Protein AF-A0A951E4I8-F1 (afdb_monomer)

Sequence (135 aa):
MKAILFRFFAILISLVIVALLGEAGLRLFAPRLGVKVNEKNLFCRFDHELGWAPKENVTKAETAYVVHQNQFGLRGPDDIQLQKTSERKRVLVLGDSYVWGVGATQEELFTAPEVHGKDAEIINCGVSGYGTDQE

Secondary structure (DSSP, 8-state):
-HHHHHHHHHHHHHHHHHHHHHHHHHHHH-TTTT----HHHHHEEEETTTEEEEPTTEEEEETTEEEEE-TTS-SS-TT--SS--SSSEEEEEEESHHHHTTT--TTTSTTSHHHH-SSEEEEEEE-TT--TTT-

Solvent-accessible surface area (backbone atoms only — not comparable to full-atom values): 7992 Å² total; per-residue (Å²): 108,70,70,57,53,50,52,53,52,52,52,52,52,50,51,49,52,51,51,52,52,49,51,50,47,41,56,72,77,39,71,62,69,87,63,74,90,43,67,43,72,77,46,34,43,85,39,96,86,73,41,74,39,61,36,54,66,40,73,48,76,56,97,89,43,67,46,57,20,21,83,80,25,27,58,54,71,76,82,70,64,93,62,88,83,62,95,50,53,73,44,80,43,71,35,23,34,74,57,50,28,73,97,48,50,72,65,63,24,74,57,20,55,82,59,63,39,81,74,46,48,55,44,38,57,18,38,56,80,47,51,92,90,67,99

Foldseek 3Di:
DVVVVVVVVVVVVVVVVVVVVVVVCCCPPPVCVVVPPDPQVQFWDQDPPQGIDGDEQGWDDDPHAIFGQHRRSFLADNPDDPDDPDPAAEAEDEEACVLSPPPDYSLRRCQYCNNVPDRHNYTRRYYHPDDPVND

Mean predicted aligned error: 7.08 Å

pLDDT: mean 90.87, std 7.31, range [61.66, 98.19]

Structure (mmCIF, N/CA/C/O backbone):
data_AF-A0A951E4I8-F1
#
_entry.id   AF-A0A951E4I8-F1
#
loop_
_atom_site.group_PDB
_atom_site.id
_atom_site.type_symbol
_atom_site.label_atom_id
_atom_site.label_alt_id
_atom_site.label_comp_id
_atom_site.label_asym_id
_atom_site.label_entity_id
_atom_site.label_seq_id
_atom_site.pdbx_PDB_ins_code
_atom_site.Cartn_x
_atom_site.Cartn_y
_atom_site.Cartn_z
_atom_site.occupancy
_atom_site.B_iso_or_equiv
_atom_site.auth_seq_id
_atom_site.auth_comp_id
_atom_site.auth_asym_id
_atom_site.auth_atom_id
_atom_site.pdbx_PDB_model_num
ATOM 1 N N . MET A 1 1 ? 14.220 0.403 -58.884 1.00 71.44 1 MET A N 1
ATOM 2 C CA . MET A 1 1 ? 13.586 -0.462 -57.857 1.00 71.44 1 MET A CA 1
ATOM 3 C C . MET A 1 1 ? 14.586 -1.012 -56.835 1.00 71.44 1 MET A C 1
ATOM 5 O O . MET A 1 1 ? 14.430 -0.688 -55.668 1.00 71.44 1 MET A O 1
ATOM 9 N N . LYS A 1 2 ? 15.648 -1.742 -57.226 1.00 82.31 2 LYS A N 1
ATOM 10 C CA . LYS A 1 2 ? 16.639 -2.319 -56.279 1.00 82.31 2 LYS A CA 1
ATOM 11 C C . LYS A 1 2 ? 17.291 -1.299 -55.323 1.00 82.31 2 LYS A C 1
ATOM 13 O O . LYS A 1 2 ? 17.347 -1.539 -54.125 1.00 82.31 2 LYS A O 1
ATOM 18 N N . ALA A 1 3 ? 17.709 -0.134 -55.828 1.00 85.69 3 ALA A N 1
ATOM 19 C CA . ALA A 1 3 ? 18.319 0.918 -55.002 1.00 85.69 3 ALA A CA 1
ATOM 20 C C . ALA A 1 3 ? 17.343 1.567 -54.001 1.00 85.69 3 ALA A C 1
ATOM 22 O O . ALA A 1 3 ? 17.749 1.968 -52.915 1.00 85.69 3 ALA A O 1
ATOM 23 N N . ILE A 1 4 ? 16.055 1.656 -54.353 1.00 91.94 4 ILE A N 1
ATOM 24 C CA . ILE A 1 4 ? 15.011 2.194 -53.467 1.00 91.94 4 ILE A CA 1
ATOM 25 C C . ILE A 1 4 ? 14.746 1.202 -52.333 1.00 91.94 4 ILE A C 1
ATOM 27 O O . ILE A 1 4 ? 14.733 1.595 -51.172 1.00 91.94 4 ILE A O 1
ATOM 31 N N . LEU A 1 5 ? 14.626 -0.087 -52.666 1.00 92.75 5 LEU A N 1
ATOM 32 C CA . LEU A 1 5 ? 14.442 -1.154 -51.685 1.00 92.75 5 LEU A CA 1
ATOM 33 C C . LEU A 1 5 ? 15.627 -1.223 -50.708 1.00 92.75 5 LEU A C 1
ATOM 35 O O . LEU A 1 5 ? 15.428 -1.285 -49.502 1.00 92.75 5 LEU A O 1
ATOM 39 N N . PHE A 1 6 ? 16.856 -1.119 -51.219 1.00 95.06 6 PHE A N 1
ATOM 40 C CA . PHE A 1 6 ? 18.061 -1.075 -50.391 1.00 95.06 6 PHE A CA 1
ATOM 41 C C . PHE A 1 6 ? 18.061 0.104 -49.406 1.00 95.06 6 PHE A C 1
ATOM 43 O O . PHE A 1 6 ? 18.285 -0.092 -48.215 1.00 95.06 6 PHE A O 1
ATOM 50 N N . ARG A 1 7 ? 17.764 1.324 -49.877 1.00 96.56 7 ARG A N 1
ATOM 51 C CA . ARG A 1 7 ? 17.692 2.518 -49.016 1.00 96.56 7 ARG A CA 1
ATOM 52 C C . ARG A 1 7 ? 16.609 2.384 -47.949 1.00 96.56 7 ARG A C 1
ATOM 54 O O . ARG A 1 7 ? 16.841 2.759 -46.806 1.00 96.56 7 ARG A O 1
ATOM 61 N N . PHE A 1 8 ? 15.458 1.823 -48.311 1.00 96.44 8 PHE A N 1
ATOM 62 C CA . PHE A 1 8 ? 14.370 1.567 -47.374 1.00 96.44 8 PHE A CA 1
ATOM 63 C C . PHE A 1 8 ? 14.799 0.612 -46.249 1.00 96.44 8 PHE A C 1
ATOM 65 O O . PHE A 1 8 ? 14.629 0.937 -45.076 1.00 96.44 8 PHE A O 1
ATOM 72 N N . PHE A 1 9 ? 15.434 -0.518 -46.583 1.00 97.06 9 PHE A N 1
ATOM 73 C CA . PHE A 1 9 ? 15.959 -1.446 -45.576 1.00 97.06 9 PHE A CA 1
ATOM 74 C C . PHE A 1 9 ? 17.071 -0.830 -44.723 1.00 97.06 9 PHE A C 1
ATOM 76 O O . PHE A 1 9 ? 17.089 -1.044 -43.514 1.00 97.06 9 PHE A O 1
ATOM 83 N N . ALA A 1 10 ? 17.965 -0.036 -45.315 1.00 96.81 10 ALA A N 1
ATOM 84 C CA . ALA A 1 10 ? 19.013 0.656 -44.569 1.00 96.81 10 ALA A CA 1
ATOM 85 C C . ALA A 1 10 ? 18.429 1.625 -43.527 1.00 96.81 10 ALA A C 1
ATOM 87 O O . ALA A 1 10 ? 18.887 1.645 -42.385 1.00 96.81 10 ALA A O 1
ATOM 88 N N . ILE A 1 11 ? 17.387 2.381 -43.890 1.00 97.75 11 ILE A N 1
ATOM 89 C CA . ILE A 1 11 ? 16.663 3.250 -42.952 1.00 97.75 11 ILE A CA 1
ATOM 90 C C . ILE A 1 11 ? 16.007 2.415 -41.848 1.00 97.75 11 ILE A C 1
ATOM 92 O O . ILE A 1 11 ? 16.173 2.740 -40.677 1.00 97.75 11 ILE A O 1
ATOM 96 N N . LEU A 1 12 ? 15.320 1.321 -42.193 1.00 97.94 12 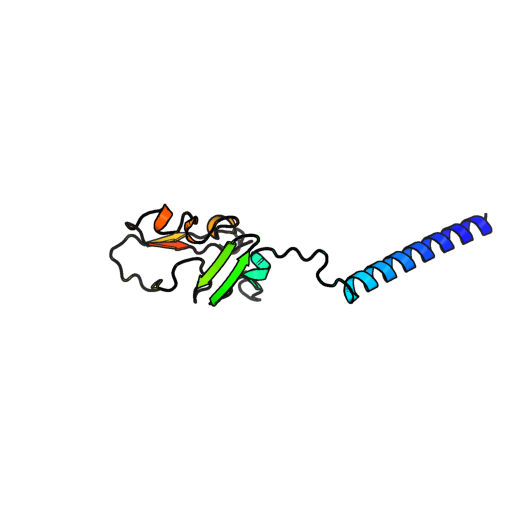LEU A N 1
ATOM 97 C CA . LEU A 1 12 ? 14.652 0.468 -41.206 1.00 97.94 12 LEU A CA 1
ATOM 98 C C . LEU A 1 12 ? 15.644 -0.120 -40.192 1.00 97.94 12 LEU A C 1
ATOM 100 O O . LEU A 1 12 ? 15.419 -0.031 -38.989 1.00 97.94 12 LEU A O 1
ATOM 104 N N . ILE A 1 13 ? 16.768 -0.662 -40.669 1.00 98.00 13 ILE A N 1
ATOM 105 C CA . ILE A 1 13 ? 17.835 -1.195 -39.812 1.00 98.00 13 ILE A CA 1
ATOM 106 C C . ILE A 1 13 ? 18.407 -0.089 -38.922 1.00 98.00 13 ILE A C 1
ATOM 108 O O . ILE A 1 13 ? 18.611 -0.305 -37.731 1.00 98.00 13 ILE A O 1
ATOM 112 N N . SER A 1 14 ? 18.619 1.108 -39.471 1.00 97.56 14 SER A N 1
ATOM 113 C CA . SER A 1 14 ? 19.148 2.238 -38.700 1.00 97.56 14 SER A CA 1
ATOM 114 C C . SER A 1 14 ? 18.187 2.658 -37.586 1.00 97.56 14 SER A C 1
ATOM 116 O O . SER A 1 14 ? 18.625 2.890 -36.463 1.00 97.56 14 SER A O 1
ATOM 118 N N . LEU A 1 15 ? 16.879 2.695 -37.860 1.00 98.19 15 LEU A N 1
ATOM 119 C CA . LEU A 1 15 ? 15.854 2.981 -36.852 1.00 98.19 15 LEU A CA 1
ATOM 120 C C . LEU A 1 15 ? 15.830 1.920 -35.746 1.00 98.19 15 LEU A C 1
ATOM 122 O O . LEU A 1 15 ? 15.756 2.275 -34.573 1.00 98.19 15 LEU A O 1
ATOM 126 N N . VAL A 1 16 ? 15.948 0.637 -36.103 1.00 98.19 16 VAL A N 1
ATOM 127 C CA . VAL A 1 16 ? 16.032 -0.458 -35.123 1.00 98.19 16 VAL A CA 1
ATOM 128 C C . VAL A 1 16 ? 17.280 -0.315 -34.253 1.00 98.19 16 VAL A C 1
ATOM 130 O O . VAL A 1 16 ? 17.178 -0.399 -33.033 1.00 98.19 16 VAL A O 1
ATOM 133 N N . ILE A 1 17 ? 18.445 -0.040 -34.846 1.00 98.12 17 ILE A N 1
ATOM 134 C CA . ILE A 1 17 ? 19.691 0.163 -34.094 1.00 98.12 17 ILE A CA 1
ATOM 135 C C . ILE A 1 17 ? 19.552 1.345 -33.130 1.00 98.12 17 ILE A C 1
ATOM 137 O O . ILE A 1 17 ? 19.901 1.218 -31.960 1.00 98.12 17 ILE A O 1
ATOM 141 N N . VAL A 1 18 ? 19.008 2.476 -33.587 1.00 98.12 18 VAL A N 1
ATOM 142 C CA . VAL A 1 18 ? 18.790 3.654 -32.733 1.00 98.12 18 VAL A CA 1
ATOM 143 C C . VAL A 1 18 ? 17.822 3.342 -31.591 1.00 98.12 18 VAL A C 1
ATOM 145 O O . VAL A 1 18 ? 18.094 3.730 -30.458 1.00 98.12 18 VAL A O 1
ATOM 148 N N . ALA A 1 19 ? 16.735 2.610 -31.849 1.00 97.69 19 ALA A N 1
ATOM 149 C CA . ALA A 1 19 ? 15.786 2.211 -30.811 1.00 97.69 19 ALA A CA 1
ATOM 150 C C . ALA A 1 19 ? 16.437 1.300 -29.757 1.00 97.69 19 ALA A C 1
ATOM 152 O O . ALA A 1 19 ? 16.288 1.549 -28.563 1.00 97.69 19 ALA A O 1
ATOM 153 N N . LEU A 1 20 ? 17.215 0.300 -30.189 1.00 97.94 20 LEU A N 1
ATOM 154 C CA . LEU A 1 20 ? 17.920 -0.622 -29.293 1.00 97.94 20 LEU A CA 1
ATOM 155 C C . LEU A 1 20 ? 18.987 0.090 -28.455 1.00 97.94 20 LEU A C 1
ATOM 157 O O . LEU A 1 20 ? 19.086 -0.141 -27.251 1.00 97.94 20 LEU A O 1
ATOM 161 N N . LEU A 1 21 ? 19.775 0.975 -29.072 1.00 97.56 21 LEU A N 1
ATOM 162 C CA . LEU A 1 21 ? 20.771 1.775 -28.357 1.00 97.56 21 LEU A CA 1
ATOM 163 C C . LEU A 1 21 ? 20.109 2.752 -27.382 1.00 97.56 21 LEU A C 1
ATOM 165 O O . LEU A 1 21 ? 20.600 2.921 -26.267 1.00 97.56 21 LEU A O 1
ATOM 169 N N . GLY A 1 22 ? 18.988 3.358 -27.776 1.00 96.12 22 GLY A N 1
ATOM 170 C CA . GLY A 1 22 ? 18.182 4.210 -26.908 1.00 96.12 22 GLY A CA 1
ATOM 171 C C . GLY A 1 22 ? 17.673 3.449 -25.687 1.00 96.12 22 GLY A C 1
ATOM 172 O O . GLY A 1 22 ? 17.883 3.888 -24.561 1.00 96.12 22 GLY A O 1
ATOM 173 N N . GLU A 1 23 ? 17.080 2.273 -25.885 1.00 95.38 23 GLU A N 1
ATOM 174 C CA . GLU A 1 23 ? 16.612 1.415 -24.796 1.00 95.38 23 GLU A CA 1
ATOM 175 C C . GLU A 1 23 ? 17.754 0.979 -23.867 1.00 95.38 23 GLU A C 1
ATOM 177 O O . GLU A 1 23 ? 17.635 1.093 -22.646 1.00 95.38 23 GLU A O 1
ATOM 182 N N . ALA A 1 24 ? 18.878 0.518 -24.423 1.00 95.75 24 ALA A N 1
ATOM 183 C CA . ALA A 1 24 ? 20.046 0.124 -23.640 1.00 95.75 24 ALA A CA 1
ATOM 184 C C . ALA A 1 24 ? 20.602 1.304 -22.830 1.00 95.75 24 ALA A C 1
ATOM 186 O O . ALA A 1 24 ? 20.887 1.158 -21.642 1.00 95.75 24 ALA A O 1
ATOM 187 N N . GLY A 1 25 ? 20.691 2.487 -23.444 1.00 95.56 25 GLY A N 1
ATOM 188 C CA . GLY A 1 25 ? 21.088 3.717 -22.767 1.00 95.56 25 GLY A CA 1
ATOM 189 C C . GLY A 1 25 ? 20.146 4.069 -21.616 1.00 95.56 25 GLY A C 1
ATOM 190 O O . GLY A 1 25 ? 20.607 4.331 -20.507 1.00 95.56 25 GLY A O 1
ATOM 191 N N . LEU A 1 26 ? 18.830 3.997 -21.834 1.00 93.31 26 LEU A N 1
ATOM 192 C CA . LEU A 1 26 ? 17.841 4.226 -20.779 1.00 93.31 26 LEU A CA 1
ATOM 193 C C . LEU A 1 26 ? 17.985 3.217 -19.633 1.00 93.31 26 LEU A C 1
ATOM 195 O O . LEU A 1 26 ? 17.999 3.619 -18.473 1.00 93.31 26 LEU A O 1
ATOM 199 N N . ARG A 1 27 ? 18.164 1.925 -19.930 1.00 89.44 27 ARG A N 1
ATOM 200 C CA . ARG A 1 27 ? 18.337 0.885 -18.901 1.00 89.44 27 ARG A CA 1
ATOM 201 C C . ARG A 1 27 ? 19.627 1.052 -18.093 1.00 89.44 27 ARG A C 1
ATOM 203 O O . ARG A 1 27 ? 19.615 0.789 -16.895 1.00 89.44 27 ARG A O 1
ATOM 210 N N . LEU A 1 28 ? 20.724 1.477 -18.723 1.00 93.38 28 LEU A N 1
ATOM 211 C CA . LEU A 1 28 ? 22.028 1.621 -18.063 1.00 93.38 28 LEU A CA 1
ATOM 212 C C . LEU A 1 28 ? 22.150 2.924 -17.267 1.00 93.38 28 LEU A C 1
ATOM 214 O O . LEU A 1 28 ? 22.659 2.913 -16.149 1.00 93.38 28 LEU A O 1
ATOM 218 N N . PHE A 1 29 ? 21.687 4.042 -17.829 1.00 94.12 29 PHE A N 1
ATOM 219 C CA . PHE A 1 29 ? 21.915 5.372 -17.256 1.00 94.12 29 PHE A CA 1
ATOM 220 C C . PHE A 1 29 ? 20.700 5.942 -16.524 1.00 94.12 29 PHE A C 1
ATOM 222 O O . PHE A 1 29 ? 20.851 6.825 -15.683 1.00 94.12 29 PHE A O 1
ATOM 229 N N . ALA A 1 30 ? 19.501 5.433 -16.801 1.00 87.81 30 AL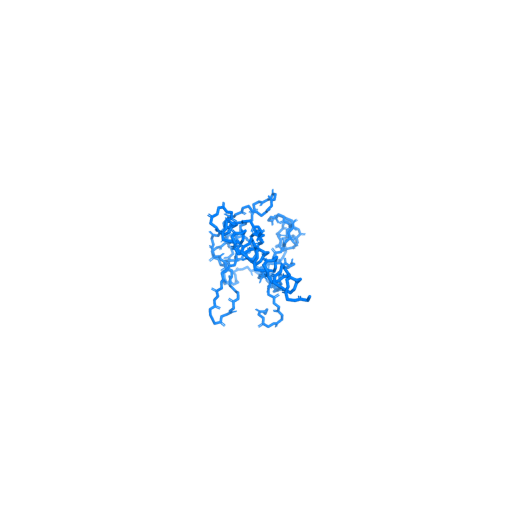A A N 1
ATOM 230 C CA . ALA A 1 30 ? 18.271 5.875 -16.159 1.00 87.81 30 ALA A CA 1
ATOM 231 C C . ALA A 1 30 ? 17.377 4.679 -15.758 1.00 87.81 30 ALA A C 1
ATOM 233 O O . ALA A 1 30 ? 16.193 4.660 -16.092 1.00 87.81 30 ALA A O 1
ATOM 234 N N . PRO A 1 31 ? 17.892 3.689 -14.994 1.00 79.69 31 PRO A N 1
ATOM 235 C CA . PRO A 1 31 ? 17.172 2.444 -14.681 1.00 79.69 31 PRO A CA 1
ATOM 236 C C . PRO A 1 31 ? 15.865 2.653 -13.902 1.00 79.69 31 PRO A C 1
ATOM 238 O O . PRO A 1 31 ? 15.034 1.753 -13.823 1.00 79.69 31 PRO A O 1
ATOM 241 N N . ARG A 1 32 ? 15.685 3.831 -13.293 1.00 72.88 32 ARG A N 1
ATOM 242 C CA . ARG A 1 32 ? 14.472 4.212 -12.556 1.00 72.88 32 ARG A CA 1
ATOM 243 C C . ARG A 1 32 ? 13.546 5.136 -13.351 1.00 72.88 32 ARG A C 1
ATOM 245 O O . ARG A 1 32 ? 12.506 5.536 -12.833 1.00 72.88 32 ARG A O 1
ATOM 252 N N . LEU A 1 33 ? 13.898 5.488 -14.589 1.00 75.25 33 LEU A N 1
ATOM 253 C CA . LEU A 1 33 ? 13.058 6.315 -15.447 1.00 75.25 33 LEU A CA 1
ATOM 254 C C . LEU A 1 33 ? 11.783 5.541 -15.793 1.00 75.25 33 LEU A C 1
ATOM 256 O O . LEU A 1 33 ? 11.839 4.460 -16.369 1.00 75.25 33 LEU A O 1
ATOM 260 N N . GLY A 1 34 ? 10.632 6.082 -15.397 1.00 65.25 34 GLY A N 1
ATOM 261 C CA . GLY A 1 34 ? 9.334 5.426 -15.579 1.00 65.25 34 GLY A CA 1
ATOM 262 C C . GLY A 1 34 ? 8.939 4.450 -14.465 1.00 65.25 34 GLY A C 1
ATOM 263 O O . GLY A 1 34 ? 7.800 3.986 -14.466 1.00 65.25 34 GLY A O 1
ATOM 264 N N . VAL A 1 35 ? 9.807 4.187 -13.476 1.00 64.31 35 VAL A N 1
ATOM 265 C CA . VAL A 1 35 ? 9.396 3.481 -12.254 1.00 64.31 35 VAL A CA 1
ATOM 266 C C . VAL A 1 35 ? 8.523 4.435 -11.451 1.00 64.31 35 VAL A C 1
ATOM 268 O O . VAL A 1 35 ? 9.015 5.280 -10.704 1.00 64.31 35 VAL A O 1
ATOM 271 N N . LYS A 1 36 ? 7.203 4.317 -11.618 1.00 61.66 36 LYS A N 1
ATOM 272 C CA . LYS A 1 36 ? 6.266 4.955 -10.700 1.00 61.66 36 LYS A CA 1
ATOM 273 C C . LYS A 1 36 ? 6.468 4.311 -9.336 1.00 61.66 36 LYS A C 1
ATOM 275 O O . LYS A 1 36 ? 6.203 3.123 -9.146 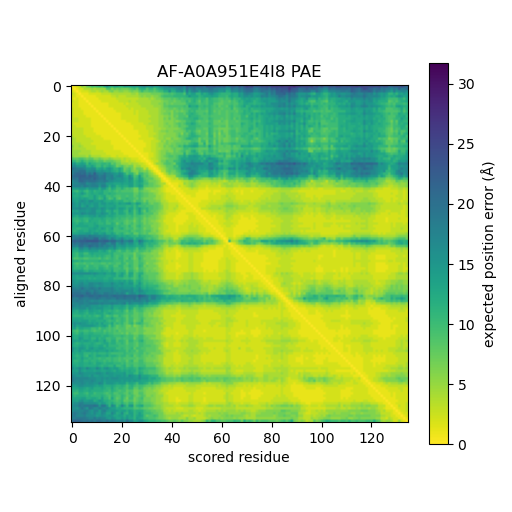1.00 61.66 36 LYS A O 1
ATOM 280 N N . VAL A 1 37 ? 6.971 5.102 -8.397 1.00 65.38 37 VAL A N 1
ATOM 281 C CA . VAL A 1 37 ? 6.861 4.775 -6.984 1.00 65.38 37 VAL A CA 1
ATOM 282 C C . VAL A 1 37 ? 5.370 4.820 -6.672 1.00 65.38 37 VAL A C 1
ATOM 284 O O . VAL A 1 37 ? 4.784 5.889 -6.574 1.00 65.38 37 VAL A O 1
ATOM 287 N N . ASN A 1 38 ? 4.757 3.646 -6.648 1.00 74.62 38 ASN A N 1
ATOM 288 C CA . ASN A 1 38 ? 3.382 3.446 -6.230 1.00 74.62 38 ASN A CA 1
ATOM 289 C C . ASN A 1 38 ? 3.427 2.735 -4.869 1.00 74.62 38 ASN A C 1
ATOM 291 O O . ASN A 1 38 ? 4.360 1.972 -4.577 1.00 74.62 38 ASN A O 1
ATOM 295 N N . GLU A 1 39 ? 2.440 3.029 -4.037 1.00 79.38 39 GLU A N 1
ATOM 296 C CA . GLU A 1 39 ? 2.239 2.497 -2.700 1.00 79.38 39 GLU A CA 1
ATOM 297 C C . GLU A 1 39 ? 2.424 0.972 -2.630 1.00 79.38 39 GLU A C 1
ATOM 299 O O . GLU A 1 39 ? 3.131 0.469 -1.757 1.00 79.38 39 GLU A O 1
ATOM 304 N N . LYS A 1 40 ? 1.946 0.225 -3.627 1.00 83.62 40 LYS A N 1
ATOM 305 C CA . LYS A 1 40 ? 2.100 -1.229 -3.721 1.00 83.62 40 LYS A CA 1
ATOM 306 C C . LYS A 1 40 ? 3.564 -1.675 -3.697 1.00 83.62 40 LYS A C 1
ATOM 308 O O . LYS A 1 40 ? 3.925 -2.593 -2.969 1.00 83.62 40 LYS A O 1
ATOM 313 N N . ASN A 1 41 ? 4.453 -0.997 -4.421 1.00 83.31 41 ASN A N 1
ATOM 314 C CA . ASN A 1 41 ? 5.881 -1.344 -4.428 1.00 83.31 41 ASN A CA 1
ATOM 315 C C . ASN A 1 41 ? 6.591 -0.916 -3.137 1.00 83.31 41 ASN A C 1
ATOM 317 O O . ASN A 1 41 ? 7.553 -1.555 -2.690 1.00 83.31 41 ASN A O 1
ATOM 321 N N . LEU A 1 42 ? 6.141 0.183 -2.533 1.00 89.62 42 LEU A N 1
ATOM 322 C CA . LEU A 1 42 ? 6.722 0.692 -1.296 1.00 89.62 42 LEU A CA 1
ATOM 323 C C . LEU A 1 42 ? 6.382 -0.204 -0.109 1.00 89.62 42 LEU A C 1
ATOM 325 O O . LEU A 1 42 ? 7.297 -0.536 0.658 1.00 89.62 42 LEU A O 1
ATOM 329 N N . PHE A 1 43 ? 5.121 -0.624 -0.040 1.00 93.81 43 PHE A N 1
ATOM 330 C CA . PHE A 1 43 ? 4.475 -1.162 1.148 1.00 93.81 43 PHE A CA 1
ATOM 331 C C . PHE A 1 43 ? 3.993 -2.609 1.021 1.00 93.81 43 PHE A C 1
ATOM 333 O O . PHE A 1 43 ? 3.651 -3.211 2.026 1.00 93.81 43 PHE A O 1
ATOM 340 N N . CYS A 1 44 ? 4.019 -3.203 -0.171 1.00 94.19 44 CYS A N 1
ATOM 341 C CA . CYS A 1 44 ? 3.755 -4.629 -0.356 1.00 94.19 44 CYS A CA 1
ATOM 342 C C . CYS A 1 44 ? 4.997 -5.347 -0.894 1.00 94.19 44 CYS A C 1
ATOM 344 O O . CYS A 1 44 ? 5.944 -4.743 -1.420 1.00 94.19 44 CYS A O 1
ATOM 346 N N . ARG A 1 45 ? 5.002 -6.664 -0.736 1.00 93.12 45 ARG A N 1
ATOM 347 C CA . ARG A 1 45 ? 5.929 -7.618 -1.342 1.00 93.12 45 ARG A CA 1
ATOM 348 C C . ARG A 1 45 ? 5.113 -8.689 -2.056 1.00 93.12 45 ARG A C 1
ATOM 350 O O . ARG A 1 45 ? 3.972 -8.948 -1.690 1.00 93.12 45 ARG A O 1
ATOM 357 N N . PHE A 1 46 ? 5.707 -9.297 -3.072 1.00 91.62 46 PHE A N 1
ATOM 358 C CA . PHE A 1 46 ? 5.130 -10.495 -3.660 1.00 91.62 46 PHE A CA 1
ATOM 359 C C . PHE A 1 46 ? 5.407 -11.702 -2.753 1.00 91.62 46 PHE A C 1
ATOM 361 O O . PHE A 1 46 ? 6.475 -11.800 -2.143 1.00 91.62 46 PHE A O 1
ATOM 368 N N . ASP A 1 47 ? 4.432 -12.591 -2.678 1.00 92.06 47 ASP A N 1
ATOM 369 C CA . ASP A 1 47 ? 4.379 -13.840 -1.944 1.00 92.06 47 ASP A CA 1
ATOM 370 C C . ASP A 1 47 ? 3.878 -14.924 -2.906 1.00 92.06 47 ASP A C 1
ATOM 372 O O . ASP A 1 47 ? 2.899 -14.731 -3.627 1.00 92.06 47 ASP A O 1
ATOM 376 N N . HIS A 1 48 ? 4.580 -16.052 -2.968 1.00 92.38 48 HIS A N 1
ATOM 377 C CA . HIS A 1 48 ? 4.284 -17.080 -3.964 1.00 92.38 48 HIS A CA 1
ATOM 378 C C . HIS A 1 48 ? 2.974 -17.828 -3.699 1.00 92.38 48 HIS A C 1
ATOM 380 O O . HIS A 1 48 ? 2.401 -18.360 -4.648 1.00 92.38 48 HIS A O 1
ATOM 386 N N . GLU A 1 49 ? 2.513 -17.876 -2.447 1.00 92.25 49 GLU A N 1
ATOM 387 C CA . GLU A 1 49 ? 1.279 -18.570 -2.067 1.00 92.25 49 GLU A CA 1
ATOM 388 C C . GLU A 1 49 ? 0.111 -17.593 -1.945 1.00 92.25 49 GLU A C 1
ATOM 390 O O . GLU A 1 49 ? -0.982 -17.872 -2.431 1.00 92.25 49 GLU A O 1
ATOM 395 N N . LEU A 1 50 ? 0.352 -16.435 -1.323 1.00 88.31 50 LEU A N 1
ATOM 396 C CA . LEU A 1 50 ? -0.701 -15.469 -1.002 1.00 88.31 50 LEU A CA 1
ATOM 397 C C . LEU A 1 50 ? -0.898 -14.393 -2.076 1.00 88.31 50 LEU A C 1
ATOM 399 O O . LEU A 1 50 ? -1.886 -13.664 -2.031 1.00 88.31 50 LEU A O 1
ATOM 403 N N . GLY A 1 51 ? 0.027 -14.269 -3.031 1.00 91.25 51 GLY A N 1
ATOM 404 C CA . GLY A 1 51 ? 0.039 -13.188 -4.012 1.00 91.25 51 GLY A CA 1
ATOM 405 C C . GLY A 1 51 ? 0.696 -11.930 -3.449 1.00 91.25 51 GLY A C 1
ATOM 406 O O . GLY A 1 51 ? 1.878 -11.917 -3.131 1.00 91.25 51 GLY A O 1
ATOM 407 N N . TRP A 1 52 ? -0.020 -10.818 -3.365 1.00 91.56 52 TRP A N 1
ATOM 408 C CA . TRP A 1 52 ? 0.501 -9.624 -2.693 1.00 91.56 52 TRP A CA 1
ATOM 409 C C . TRP A 1 52 ? 0.371 -9.766 -1.181 1.00 91.56 52 TRP A C 1
ATOM 411 O O . TRP A 1 52 ? -0.675 -10.174 -0.707 1.00 91.56 52 TRP A O 1
ATOM 421 N N . ALA A 1 53 ? 1.413 -9.412 -0.434 1.00 93.75 53 ALA A N 1
ATOM 422 C CA . ALA A 1 53 ? 1.392 -9.383 1.024 1.00 93.75 53 ALA A CA 1
ATOM 423 C C . ALA A 1 53 ? 1.988 -8.061 1.534 1.00 93.75 53 ALA A C 1
ATOM 425 O O . ALA A 1 53 ? 2.948 -7.553 0.935 1.00 93.75 53 ALA A O 1
ATOM 426 N N . PRO A 1 54 ? 1.459 -7.484 2.624 1.00 95.50 54 PRO A N 1
ATOM 427 C CA . PRO A 1 54 ? 1.981 -6.240 3.171 1.00 95.50 54 PRO A CA 1
ATOM 428 C C . PRO A 1 54 ? 3.389 -6.429 3.754 1.00 95.50 54 PRO A C 1
ATOM 430 O O . PRO A 1 54 ? 3.810 -7.531 4.117 1.00 95.50 54 PRO A O 1
ATOM 433 N N . LYS A 1 55 ? 4.155 -5.340 3.808 1.00 96.00 55 LYS A N 1
ATOM 434 C CA . LYS A 1 55 ? 5.465 -5.305 4.461 1.00 96.00 55 LYS A CA 1
ATOM 435 C C . LYS A 1 55 ? 5.285 -4.894 5.913 1.00 96.00 55 LYS A C 1
ATOM 437 O O . LYS A 1 55 ? 4.656 -3.895 6.214 1.00 96.00 55 LYS A O 1
ATOM 442 N N . GLU A 1 56 ? 5.910 -5.624 6.814 1.00 96.19 56 GLU A N 1
ATOM 443 C CA . GLU A 1 56 ? 5.878 -5.302 8.238 1.00 96.19 56 GLU A CA 1
ATOM 444 C C . GLU A 1 56 ? 6.884 -4.192 8.565 1.00 96.19 56 GLU A C 1
ATOM 446 O O . GLU A 1 56 ? 7.939 -4.093 7.927 1.00 96.19 56 GLU A O 1
ATOM 451 N N . ASN A 1 57 ? 6.583 -3.390 9.590 1.00 96.56 57 ASN A N 1
ATOM 452 C CA . ASN A 1 57 ? 7.491 -2.393 10.170 1.00 96.56 57 ASN A CA 1
ATOM 453 C C . ASN A 1 57 ? 8.112 -1.444 9.129 1.00 96.56 57 ASN A C 1
ATOM 455 O O . ASN A 1 57 ? 9.314 -1.157 9.158 1.00 96.56 57 ASN A O 1
ATOM 459 N N . VAL A 1 58 ? 7.309 -0.975 8.172 1.00 95.94 58 VAL A N 1
ATOM 460 C CA . VAL A 1 58 ? 7.782 -0.096 7.100 1.00 95.94 58 VAL A CA 1
ATOM 461 C C . VAL A 1 58 ? 7.238 1.315 7.278 1.00 95.94 58 VAL A C 1
ATOM 463 O O . VAL A 1 58 ? 6.033 1.545 7.332 1.00 95.94 58 VAL A O 1
ATOM 466 N N . THR A 1 59 ? 8.153 2.279 7.300 1.00 95.44 59 THR A N 1
ATOM 467 C CA . THR A 1 59 ? 7.833 3.707 7.275 1.00 95.44 59 THR A CA 1
ATOM 468 C C . THR A 1 59 ? 8.481 4.326 6.053 1.00 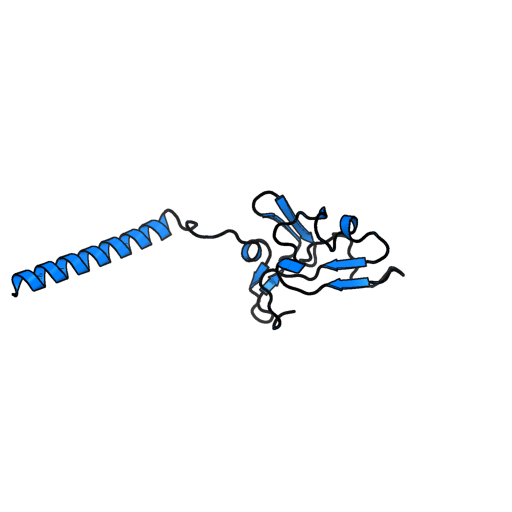95.44 59 THR A C 1
ATOM 470 O O . THR A 1 59 ? 9.708 4.302 5.919 1.00 95.44 59 THR A O 1
ATOM 473 N N . LYS A 1 60 ? 7.676 4.859 5.132 1.00 93.06 60 LYS A N 1
ATOM 474 C CA . LYS A 1 60 ? 8.173 5.506 3.911 1.00 93.06 60 LYS A CA 1
ATOM 475 C C . LYS A 1 60 ? 7.318 6.705 3.544 1.00 93.06 60 LYS A C 1
ATOM 477 O O . LYS A 1 60 ? 6.138 6.759 3.865 1.00 93.06 60 LYS A O 1
ATOM 482 N N . ALA A 1 61 ? 7.926 7.651 2.839 1.00 88.19 61 ALA A N 1
ATOM 483 C CA . ALA A 1 61 ? 7.189 8.741 2.223 1.00 88.19 61 ALA A CA 1
ATOM 484 C C . ALA A 1 61 ? 6.446 8.233 0.979 1.00 88.19 61 ALA A C 1
ATOM 486 O O . ALA A 1 61 ? 7.055 7.632 0.089 1.00 88.19 61 ALA A O 1
ATOM 487 N N . GLU A 1 62 ? 5.148 8.503 0.919 1.00 82.31 62 GLU A N 1
ATOM 488 C CA . GLU A 1 62 ? 4.313 8.356 -0.265 1.00 82.31 62 GLU A CA 1
ATOM 489 C C . GLU A 1 62 ? 3.942 9.754 -0.756 1.00 82.31 62 GLU A C 1
ATOM 491 O O . GLU A 1 62 ? 3.173 10.473 -0.122 1.00 82.31 62 GLU A O 1
ATOM 496 N N . THR A 1 63 ? 4.515 10.159 -1.889 1.00 75.62 63 THR A N 1
ATOM 497 C CA . THR A 1 63 ? 4.369 11.509 -2.452 1.00 75.62 63 THR A CA 1
ATOM 498 C C . THR A 1 63 ? 4.707 12.623 -1.446 1.00 75.62 63 THR A C 1
ATOM 500 O O . THR A 1 63 ? 5.854 13.060 -1.403 1.00 75.62 63 THR A O 1
ATOM 503 N N . ALA A 1 64 ? 3.734 13.081 -0.653 1.00 81.12 64 ALA A N 1
ATOM 504 C CA . ALA A 1 64 ? 3.816 14.255 0.215 1.00 81.12 64 ALA A CA 1
ATOM 505 C C . ALA A 1 64 ? 3.709 13.948 1.721 1.00 81.12 64 ALA A C 1
ATOM 507 O O . ALA A 1 64 ? 3.941 14.845 2.528 1.00 81.12 64 ALA A O 1
ATOM 508 N N . TYR A 1 65 ? 3.373 12.718 2.114 1.00 85.81 65 TYR A N 1
ATOM 509 C CA . TYR A 1 65 ? 3.191 12.346 3.519 1.00 85.81 65 TYR A CA 1
ATOM 510 C C . TYR A 1 65 ? 3.908 11.038 3.849 1.00 85.81 65 TYR A C 1
ATOM 512 O O . TYR A 1 65 ? 4.280 10.255 2.974 1.00 85.81 65 TYR A O 1
ATOM 520 N N . VAL A 1 66 ? 4.156 10.828 5.139 1.00 91.81 66 VAL A N 1
ATOM 521 C CA . VAL A 1 66 ? 4.769 9.604 5.650 1.00 91.81 66 VAL A CA 1
ATOM 522 C C . VAL A 1 66 ? 3.665 8.605 5.952 1.00 91.81 66 VAL A C 1
ATOM 524 O O . VAL A 1 66 ? 2.695 8.931 6.631 1.00 91.81 66 VAL A O 1
ATOM 527 N N . VAL A 1 67 ? 3.830 7.387 5.453 1.00 93.94 67 VAL A N 1
ATOM 528 C CA . VAL A 1 67 ? 2.957 6.257 5.753 1.00 93.94 67 VAL A CA 1
ATOM 529 C C . VAL A 1 67 ? 3.726 5.252 6.589 1.00 93.94 67 VAL A C 1
ATOM 531 O O . VAL A 1 67 ? 4.892 4.955 6.299 1.00 93.94 67 VAL A O 1
ATOM 534 N N . HIS A 1 68 ? 3.049 4.718 7.602 1.00 95.56 68 HIS A N 1
ATOM 535 C CA . HIS A 1 68 ? 3.568 3.688 8.482 1.00 95.56 68 HIS A CA 1
ATOM 536 C C . HIS A 1 68 ? 2.676 2.439 8.472 1.00 95.56 68 HIS A C 1
ATOM 538 O O . HIS A 1 68 ? 1.456 2.533 8.639 1.00 95.56 68 HIS A O 1
ATOM 544 N N . GLN A 1 69 ? 3.303 1.274 8.290 1.00 96.81 69 GLN A N 1
ATOM 545 C CA . GLN A 1 69 ? 2.707 -0.032 8.562 1.00 96.81 69 GLN A CA 1
ATOM 546 C C . GLN A 1 69 ? 3.386 -0.665 9.770 1.00 96.81 69 GLN A C 1
ATOM 548 O O . GLN A 1 69 ? 4.618 -0.757 9.812 1.00 96.81 69 GLN A O 1
ATOM 553 N N . ASN A 1 70 ? 2.565 -1.128 10.704 1.00 96.56 70 ASN A N 1
ATOM 554 C CA . ASN A 1 70 ? 3.010 -1.699 11.967 1.00 96.56 70 ASN A CA 1
ATOM 555 C C . ASN A 1 70 ? 3.642 -3.093 11.788 1.00 96.56 70 ASN A C 1
ATOM 557 O O . ASN A 1 70 ? 3.846 -3.588 10.671 1.00 96.56 70 ASN A O 1
ATOM 561 N N . GLN A 1 71 ? 3.923 -3.774 12.900 1.00 96.31 71 GLN A N 1
ATOM 562 C CA . GLN A 1 71 ? 4.501 -5.123 12.908 1.00 96.31 71 GLN A CA 1
ATOM 563 C C . GLN A 1 71 ? 3.660 -6.203 12.212 1.00 96.31 71 GLN A C 1
ATOM 565 O O . GLN A 1 71 ? 4.169 -7.292 11.977 1.00 96.31 71 GLN A O 1
ATOM 570 N N . PHE A 1 72 ? 2.395 -5.929 11.893 1.00 95.94 72 PHE A N 1
ATOM 571 C CA . PHE A 1 72 ? 1.509 -6.843 11.169 1.00 95.94 72 PHE A CA 1
ATOM 572 C C . PHE A 1 72 ? 1.349 -6.459 9.691 1.00 95.94 72 PHE A C 1
ATOM 574 O O . PHE A 1 72 ? 0.549 -7.064 8.981 1.00 95.94 72 PHE A O 1
ATOM 581 N N . GLY A 1 73 ? 2.062 -5.428 9.226 1.00 95.69 73 GLY A N 1
ATOM 582 C CA . GLY A 1 73 ? 1.880 -4.864 7.889 1.00 95.69 73 GLY A CA 1
ATOM 583 C C . GLY A 1 73 ? 0.579 -4.070 7.733 1.00 95.69 73 GLY A C 1
ATOM 584 O O . GLY A 1 73 ? 0.188 -3.725 6.620 1.00 95.69 73 GLY A O 1
ATOM 585 N N . LEU A 1 74 ? -0.105 -3.767 8.838 1.00 96.12 74 LEU A N 1
ATOM 586 C CA . LEU A 1 74 ? -1.360 -3.027 8.827 1.00 96.12 74 LEU A CA 1
ATOM 587 C C . LEU A 1 74 ? -1.090 -1.537 8.959 1.00 96.12 74 LEU A C 1
ATOM 589 O O . LEU A 1 74 ? -0.225 -1.104 9.725 1.00 96.12 74 LEU A O 1
ATOM 593 N N . ARG A 1 75 ? -1.882 -0.736 8.252 1.00 94.69 75 ARG A N 1
ATOM 594 C CA . ARG A 1 75 ? -1.849 0.714 8.402 1.00 94.69 75 ARG A CA 1
ATOM 595 C C . ARG A 1 75 ? -2.742 1.133 9.571 1.00 94.69 75 ARG A C 1
ATOM 597 O O . ARG A 1 75 ? -3.913 1.458 9.403 1.00 94.69 75 ARG A O 1
ATOM 604 N N . GLY A 1 76 ? -2.180 1.080 10.772 1.00 92.12 76 GLY A N 1
ATOM 605 C CA . GLY A 1 76 ? -2.872 1.382 12.022 1.00 92.12 76 GLY A CA 1
ATOM 606 C C . GLY A 1 76 ? -1.895 1.509 13.193 1.00 92.12 76 GLY A C 1
ATOM 607 O O . GLY A 1 76 ? -0.686 1.510 12.963 1.00 92.12 76 GLY A O 1
ATOM 608 N N . PRO A 1 77 ? -2.400 1.634 14.431 1.00 90.12 77 PRO A N 1
ATOM 609 C CA . PRO A 1 77 ? -1.559 1.736 15.620 1.00 90.12 77 PRO A CA 1
ATOM 610 C C . PRO A 1 77 ? -0.631 0.525 15.822 1.00 90.12 77 PRO A C 1
ATOM 612 O O . PRO A 1 77 ? -0.985 -0.611 15.491 1.00 90.12 77 PRO A O 1
ATOM 615 N N . ASP A 1 78 ? 0.539 0.760 16.416 1.00 93.06 78 ASP A N 1
ATOM 616 C CA . ASP A 1 78 ? 1.504 -0.297 16.764 1.00 93.06 78 ASP A CA 1
ATOM 617 C C . ASP A 1 78 ? 1.037 -1.163 17.938 1.00 93.06 78 ASP A C 1
ATOM 619 O O . ASP A 1 78 ? 1.423 -2.323 18.069 1.00 93.06 78 ASP A O 1
ATOM 623 N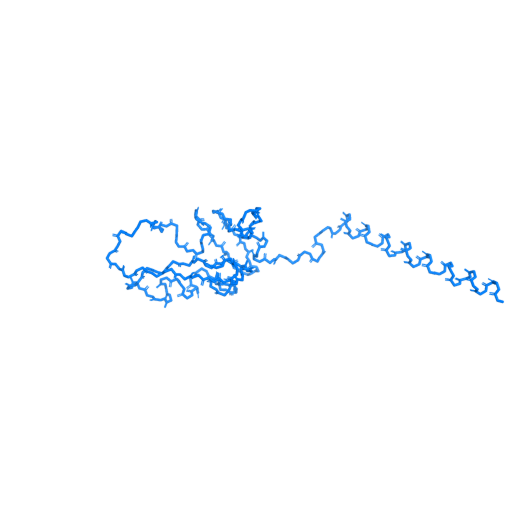 N . ASP A 1 79 ? 0.166 -0.633 18.793 1.00 90.81 79 ASP A N 1
ATOM 624 C CA . ASP A 1 79 ? -0.325 -1.304 19.996 1.00 90.81 79 ASP A CA 1
ATOM 625 C C . ASP A 1 79 ? -1.558 -2.196 19.755 1.00 90.81 79 ASP A C 1
ATOM 627 O O . ASP A 1 79 ? -2.153 -2.698 20.718 1.00 90.81 79 ASP A O 1
ATOM 631 N N . ILE A 1 80 ? -1.919 -2.454 18.488 1.00 88.75 80 ILE A N 1
ATOM 632 C CA . ILE A 1 80 ? -3.009 -3.369 18.121 1.00 88.75 80 ILE A CA 1
ATOM 633 C C . ILE A 1 80 ? -2.793 -4.743 18.764 1.00 88.75 80 ILE A C 1
ATOM 635 O O . ILE A 1 80 ? -1.758 -5.393 18.609 1.00 88.75 80 ILE A O 1
ATOM 639 N N . GLN A 1 81 ? -3.832 -5.222 19.448 1.00 88.19 81 GLN A N 1
ATOM 640 C CA . GLN A 1 81 ? -3.847 -6.535 20.083 1.00 88.19 81 GLN A CA 1
ATOM 641 C C . GLN A 1 81 ? -4.542 -7.548 19.170 1.00 88.19 81 GLN A C 1
ATOM 643 O O . GLN A 1 81 ? -5.733 -7.409 18.886 1.00 88.19 81 GLN A O 1
ATOM 648 N N . LEU A 1 82 ? -3.838 -8.610 18.758 1.00 84.19 82 LEU A N 1
ATOM 649 C CA . LEU A 1 82 ? -4.437 -9.691 17.954 1.00 84.19 82 LEU A CA 1
ATOM 650 C C . LEU A 1 82 ? -5.616 -10.345 18.680 1.00 84.19 82 LEU A C 1
ATOM 652 O O . LEU A 1 82 ? -6.669 -10.583 18.092 1.00 84.19 82 LEU A O 1
ATOM 656 N N . GLN A 1 83 ? -5.462 -10.575 19.983 1.00 86.69 83 GLN A N 1
ATOM 657 C CA . GLN A 1 83 ? -6.558 -11.022 20.828 1.00 86.69 83 GLN A CA 1
ATOM 658 C C . GLN A 1 83 ? -7.489 -9.855 21.136 1.00 86.69 83 GLN A C 1
ATOM 660 O O . GLN A 1 83 ? -7.046 -8.733 21.393 1.00 86.69 83 GLN A O 1
ATOM 665 N N . LYS A 1 84 ? -8.796 -10.120 21.124 1.00 86.31 84 LYS A N 1
ATOM 666 C CA . LY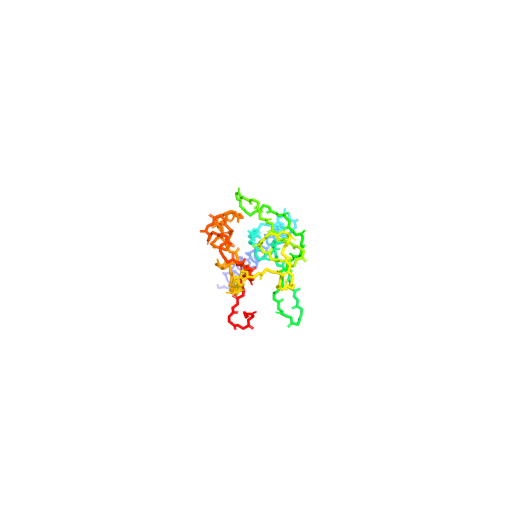S A 1 84 ? -9.781 -9.130 21.547 1.00 86.31 84 LYS A CA 1
ATOM 667 C C . LYS A 1 84 ? -9.726 -9.008 23.068 1.00 86.31 84 LYS A C 1
ATOM 669 O O . LYS A 1 84 ? -10.273 -9.842 23.777 1.00 86.31 84 LYS A O 1
ATOM 674 N N . THR A 1 85 ? -9.048 -7.972 23.548 1.00 82.31 85 THR A N 1
ATOM 675 C CA . THR A 1 85 ? -8.869 -7.690 24.983 1.00 82.31 85 THR A CA 1
ATOM 676 C C . THR A 1 85 ? -9.810 -6.606 25.504 1.00 82.31 85 THR A C 1
ATOM 678 O O . THR A 1 85 ? -9.920 -6.411 26.710 1.00 82.31 85 THR A O 1
ATOM 681 N N . SER A 1 86 ? -10.484 -5.885 24.606 1.00 81.56 86 SER A N 1
ATOM 682 C CA . SER A 1 86 ? -11.413 -4.807 24.936 1.00 81.56 86 SER A CA 1
ATOM 683 C C . SER A 1 86 ? -12.863 -5.269 24.795 1.00 81.56 86 SER A C 1
ATOM 685 O O . SER A 1 86 ? -13.202 -5.966 23.840 1.00 81.56 86 SER A O 1
ATOM 687 N N . GLU A 1 87 ? -13.742 -4.786 25.676 1.00 87.06 87 GLU A N 1
ATOM 688 C CA . GLU A 1 87 ? -15.202 -4.952 25.549 1.00 87.06 87 GLU A CA 1
ATOM 689 C C . GLU A 1 87 ? -15.789 -4.190 24.347 1.00 87.06 87 GLU A C 1
ATOM 691 O O . GLU A 1 87 ? -16.931 -4.418 23.945 1.00 87.06 87 GLU A O 1
ATOM 696 N N . ARG A 1 88 ? -15.003 -3.297 23.730 1.00 88.25 88 ARG A N 1
ATOM 697 C CA . ARG A 1 88 ? -15.418 -2.541 22.547 1.00 88.25 88 ARG A CA 1
ATOM 698 C C . ARG A 1 88 ? -15.780 -3.464 21.385 1.00 88.25 88 ARG A C 1
ATOM 700 O O . ARG A 1 88 ? -15.260 -4.575 21.223 1.00 88.25 88 ARG A O 1
ATOM 707 N N . LYS A 1 89 ? -16.677 -2.985 20.522 1.00 91.69 89 LYS A N 1
ATOM 708 C CA . LYS A 1 89 ? -16.949 -3.650 19.246 1.00 91.69 89 LYS A CA 1
ATOM 709 C C . LYS A 1 89 ? -15.671 -3.608 18.406 1.00 91.69 89 LYS A C 1
ATOM 711 O O . LYS A 1 89 ? -15.142 -2.529 18.173 1.00 91.69 89 LYS A O 1
ATOM 716 N N . ARG A 1 90 ? -15.196 -4.769 17.952 1.00 93.94 90 ARG A N 1
ATOM 717 C CA . ARG A 1 90 ? -14.055 -4.874 17.037 1.00 93.94 90 ARG A CA 1
ATOM 718 C C . ARG A 1 90 ? -14.569 -5.094 15.621 1.00 93.94 90 ARG A C 1
ATOM 720 O O . ARG A 1 90 ? -15.408 -5.969 15.412 1.00 93.94 90 ARG A O 1
ATOM 727 N N . VAL A 1 91 ? -14.093 -4.289 14.680 1.00 94.44 91 VAL A N 1
ATOM 728 C CA . VAL A 1 91 ? -14.473 -4.339 13.267 1.00 94.44 91 VAL A CA 1
ATOM 729 C C . VAL A 1 91 ? -13.202 -4.487 12.444 1.00 94.44 91 VAL A C 1
ATOM 731 O O . VAL A 1 91 ? -12.320 -3.638 12.523 1.00 94.44 91 VAL A O 1
ATOM 734 N N . LEU A 1 92 ? -13.107 -5.568 11.671 1.00 95.12 92 LEU A N 1
ATOM 735 C CA . LEU A 1 92 ? -12.074 -5.715 10.648 1.00 95.12 92 LEU A CA 1
ATOM 736 C C . LEU A 1 92 ? -12.611 -5.122 9.350 1.00 95.12 92 LEU A C 1
ATOM 738 O O . LEU A 1 92 ? -13.738 -5.434 8.960 1.00 95.12 92 LEU A O 1
ATOM 742 N N . VAL A 1 93 ? -11.821 -4.275 8.702 1.00 96.81 93 VAL A N 1
ATOM 743 C CA . VAL A 1 93 ? -12.167 -3.707 7.399 1.00 96.81 93 VAL A CA 1
ATOM 744 C C . VAL A 1 93 ? -11.186 -4.258 6.381 1.00 96.81 93 VAL A C 1
ATOM 746 O O . VAL A 1 93 ? -10.005 -3.923 6.419 1.00 96.81 93 VAL A O 1
ATOM 749 N N . LEU A 1 94 ? -11.683 -5.138 5.518 1.00 95.81 94 LEU A N 1
ATOM 750 C CA . LEU A 1 94 ? -10.936 -5.729 4.411 1.00 95.81 94 LEU A CA 1
ATOM 751 C C . LEU A 1 94 ? -11.139 -4.868 3.167 1.00 95.81 94 LEU A C 1
ATOM 753 O O . LEU A 1 94 ? -12.203 -4.264 3.007 1.00 95.81 94 LEU A O 1
ATOM 757 N N . GLY A 1 95 ? -10.129 -4.807 2.309 1.00 94.94 95 GLY A N 1
ATOM 758 C CA . GLY A 1 95 ? -10.254 -4.123 1.035 1.00 94.94 95 GLY A CA 1
ATOM 759 C C . GLY A 1 95 ? -8.926 -3.905 0.332 1.00 94.94 95 GLY A C 1
ATOM 760 O O . GLY A 1 95 ? -7.872 -4.400 0.735 1.00 94.94 95 GLY A O 1
ATOM 761 N N . ASP A 1 96 ? -8.988 -3.076 -0.695 1.00 94.06 96 ASP A N 1
ATOM 762 C CA . ASP A 1 96 ? -7.862 -2.723 -1.542 1.00 94.06 96 ASP A CA 1
ATOM 763 C C . ASP A 1 96 ? -7.155 -1.424 -1.085 1.00 94.06 96 ASP A C 1
ATOM 765 O O . ASP A 1 96 ? -7.126 -1.057 0.097 1.00 94.06 96 ASP A O 1
ATOM 769 N N . SER A 1 97 ? -6.592 -0.689 -2.050 1.00 93.38 97 SER A N 1
ATOM 770 C CA . SER A 1 97 ? -5.990 0.634 -1.867 1.00 93.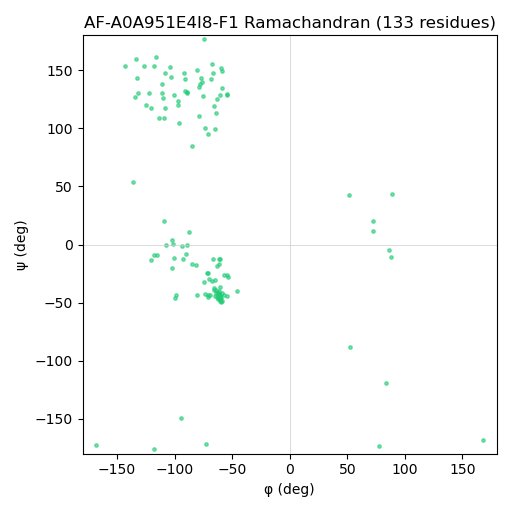38 97 SER A CA 1
ATOM 771 C C . SER A 1 97 ? -6.902 1.671 -1.199 1.00 93.38 97 SER A C 1
ATOM 773 O O . SER A 1 97 ? -6.389 2.579 -0.546 1.00 93.38 97 SER A O 1
ATOM 775 N N . TYR A 1 98 ? -8.226 1.570 -1.342 1.00 94.31 98 TYR A N 1
ATOM 776 C CA . TYR A 1 98 ? -9.173 2.496 -0.718 1.00 94.31 98 TYR A CA 1
ATOM 777 C C . TYR A 1 98 ? -9.284 2.261 0.781 1.00 94.31 98 TYR A C 1
ATOM 779 O O . TYR A 1 98 ? -9.258 3.219 1.552 1.00 94.31 98 TYR A O 1
ATOM 787 N N . VAL A 1 99 ? -9.349 0.996 1.203 1.00 96.75 99 VAL A N 1
ATOM 788 C CA . VAL A 1 99 ? -9.314 0.663 2.630 1.00 96.75 99 VAL A CA 1
ATOM 789 C C . VAL A 1 99 ? -7.932 0.956 3.193 1.00 96.75 99 VAL A C 1
ATOM 791 O O . VAL A 1 99 ? -7.833 1.614 4.221 1.00 96.75 99 VAL A O 1
ATOM 794 N N . TRP A 1 100 ? -6.869 0.597 2.470 1.00 95.69 100 TRP A N 1
ATOM 795 C CA . TRP A 1 100 ? -5.492 0.942 2.830 1.00 95.69 100 TRP A CA 1
ATOM 796 C C . TRP A 1 100 ? -5.257 2.462 2.981 1.00 95.69 100 TRP A C 1
ATOM 798 O O . TRP A 1 100 ? -4.371 2.894 3.723 1.00 95.69 100 TRP A O 1
ATOM 808 N N . GLY A 1 101 ? -6.061 3.283 2.298 1.00 94.69 101 GLY A N 1
ATOM 809 C CA . GLY A 1 101 ? -6.080 4.738 2.437 1.00 94.69 101 GLY A CA 1
ATOM 810 C C . GLY A 1 101 ? -5.113 5.474 1.515 1.00 94.69 101 GLY A C 1
ATOM 811 O O . GLY A 1 101 ? -4.426 6.400 1.954 1.00 94.69 101 GLY A O 1
ATOM 812 N N . VAL A 1 102 ? -5.033 5.068 0.245 1.00 92.06 102 VAL A N 1
ATOM 813 C CA . VAL A 1 102 ? -4.245 5.789 -0.764 1.00 92.06 102 VAL A CA 1
ATOM 814 C C . VAL A 1 102 ? -4.666 7.262 -0.810 1.00 92.06 102 VAL A C 1
ATOM 816 O O . VAL A 1 102 ? -5.850 7.585 -0.883 1.00 92.06 102 VAL A O 1
ATOM 819 N N . GLY A 1 103 ? -3.698 8.172 -0.747 1.00 90.38 103 GLY A N 1
ATOM 820 C CA . GLY A 1 103 ? -3.968 9.614 -0.753 1.00 90.38 103 GLY A CA 1
ATOM 821 C C . GLY A 1 103 ? -4.212 10.256 0.619 1.00 90.38 103 GLY A C 1
ATOM 822 O O . GLY A 1 103 ? -4.211 11.481 0.671 1.00 90.38 103 GLY A O 1
ATOM 823 N N . ALA A 1 104 ? -4.391 9.483 1.694 1.00 92.69 104 ALA A N 1
ATOM 824 C CA . ALA A 1 104 ? -4.663 9.991 3.045 1.00 92.69 104 ALA A CA 1
ATOM 825 C C . ALA A 1 104 ? -3.420 9.908 3.943 1.00 92.69 104 ALA A C 1
ATOM 827 O O . ALA A 1 104 ? -2.602 9.008 3.750 1.00 92.69 104 ALA A O 1
ATOM 828 N N . THR A 1 105 ? -3.278 10.775 4.952 1.00 93.69 105 THR A N 1
ATOM 829 C CA . THR A 1 105 ? -2.301 10.577 6.047 1.00 93.69 105 THR A CA 1
ATOM 830 C C . THR A 1 105 ? -2.754 9.483 7.025 1.00 93.69 105 THR A C 1
ATOM 832 O O . THR A 1 105 ? -3.818 8.891 6.861 1.00 93.69 105 THR A O 1
ATOM 835 N N . GLN A 1 106 ? -1.931 9.155 8.032 1.00 92.56 106 GLN A N 1
ATOM 836 C CA . GLN A 1 106 ? -2.276 8.141 9.040 1.00 92.56 106 GLN A CA 1
ATOM 837 C C . GLN A 1 106 ? -3.541 8.528 9.832 1.00 92.56 106 GLN A C 1
ATOM 839 O O . GLN A 1 106 ? -4.359 7.665 10.136 1.00 92.56 106 GLN A O 1
ATOM 844 N N . GLU A 1 107 ? -3.709 9.820 10.118 1.00 92.81 107 GLU A N 1
ATOM 845 C CA . GLU A 1 107 ? -4.794 10.401 10.919 1.00 92.81 107 GLU A CA 1
ATOM 846 C C . GLU A 1 107 ? -6.058 10.686 10.095 1.00 92.81 107 GLU A C 1
ATOM 848 O O . GLU A 1 107 ? -7.132 10.880 10.656 1.00 92.81 107 GLU A O 1
ATOM 853 N N . GLU A 1 108 ? -5.942 10.718 8.766 1.00 95.12 108 GLU A N 1
ATOM 854 C CA . GLU A 1 108 ? -7.059 10.944 7.839 1.00 95.12 108 GLU A CA 1
ATOM 855 C C . GLU A 1 108 ? -7.751 9.645 7.405 1.00 95.12 108 GLU A C 1
ATOM 857 O O . GLU A 1 108 ? -8.791 9.685 6.741 1.00 95.12 108 GLU A O 1
ATOM 862 N N . LEU A 1 109 ? -7.197 8.480 7.759 1.00 95.38 109 LEU A N 1
ATOM 863 C CA . LEU A 1 109 ? -7.835 7.201 7.464 1.00 95.38 109 LEU A CA 1
ATOM 864 C C . LEU A 1 109 ? -9.219 7.161 8.108 1.00 95.38 109 LEU A C 1
ATOM 866 O O . LEU A 1 109 ? -9.364 7.418 9.298 1.00 95.38 109 LEU A O 1
ATOM 870 N N . PHE A 1 110 ? -10.240 6.717 7.377 1.00 96.06 110 PHE A N 1
ATOM 871 C CA . PHE A 1 110 ? -11.562 6.515 7.986 1.00 96.06 110 PHE A CA 1
ATOM 872 C C . PHE A 1 110 ? -11.546 5.438 9.088 1.00 96.06 110 PHE A C 1
ATOM 874 O O . PHE A 1 110 ? -12.452 5.379 9.913 1.00 96.06 110 PHE A O 1
ATOM 881 N N . THR A 1 111 ? -10.517 4.587 9.104 1.00 95.88 111 THR A N 1
ATOM 882 C CA . THR A 1 111 ? -10.240 3.597 10.151 1.00 95.88 111 THR A CA 1
ATOM 883 C C . THR A 1 111 ? -9.368 4.139 11.286 1.00 95.88 111 THR A C 1
ATOM 885 O O . THR A 1 111 ? -9.055 3.383 12.199 1.00 95.88 111 THR A O 1
ATOM 888 N N . ALA A 1 112 ? -8.944 5.405 11.241 1.00 94.44 112 ALA A N 1
ATOM 889 C CA . ALA A 1 112 ? -8.209 6.037 12.329 1.00 94.44 112 ALA A CA 1
ATOM 890 C C . ALA A 1 112 ? -9.170 6.450 13.460 1.00 94.44 112 ALA A C 1
ATOM 892 O O . ALA A 1 112 ? -10.245 6.999 13.174 1.00 94.44 112 ALA A O 1
ATOM 893 N N . PRO A 1 113 ? -8.803 6.246 14.740 1.00 90.75 113 PRO A N 1
ATOM 894 C CA . PRO A 1 113 ? -9.615 6.665 15.886 1.00 90.75 113 PRO A CA 1
ATOM 895 C C . PRO A 1 113 ? -9.988 8.155 15.880 1.00 90.75 113 PRO A C 1
ATOM 897 O O . PRO A 1 113 ? -11.010 8.540 16.450 1.00 90.75 113 PRO A O 1
ATOM 900 N N . GLU A 1 114 ? -9.173 8.989 15.236 1.00 92.12 114 GLU A N 1
ATOM 901 C CA . GLU A 1 114 ? -9.389 10.420 15.022 1.00 92.12 114 GLU A CA 1
ATOM 902 C C . GLU A 1 114 ? -10.614 10.700 14.136 1.00 92.12 114 GLU A C 1
ATOM 904 O O . GLU A 1 114 ? -11.281 11.717 14.326 1.00 92.12 114 GLU A O 1
ATOM 909 N N . VAL A 1 115 ? -10.940 9.789 13.212 1.00 94.69 115 VAL A N 1
ATOM 910 C CA . VAL A 1 115 ? -12.047 9.929 12.253 1.00 94.69 115 VAL A CA 1
ATOM 911 C C . VAL A 1 115 ? -13.290 9.163 12.705 1.00 94.69 115 VAL A C 1
ATOM 913 O O . VAL A 1 115 ? -14.391 9.711 12.670 1.00 94.69 115 VAL A O 1
ATOM 916 N N . HIS A 1 116 ? -13.146 7.911 13.154 1.00 91.38 116 HIS A N 1
ATOM 917 C CA . HIS A 1 116 ? -14.296 7.067 13.520 1.00 91.38 116 HIS A CA 1
ATOM 918 C C . HIS A 1 116 ? -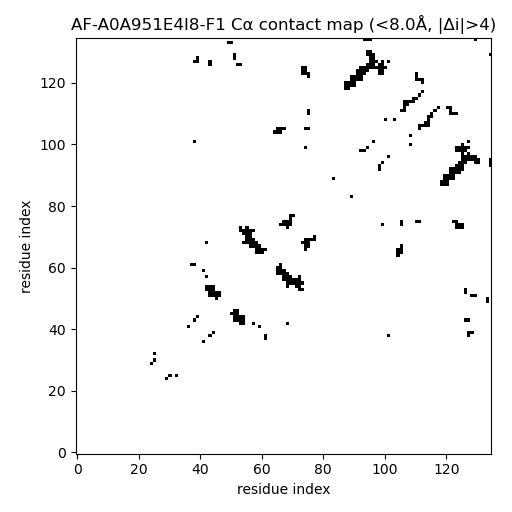14.670 7.106 15.012 1.00 91.38 116 HIS A C 1
ATOM 920 O O . HIS A 1 116 ? -15.614 6.429 15.430 1.00 91.38 116 HIS A O 1
ATOM 926 N N . GLY A 1 117 ? -13.929 7.848 15.838 1.00 90.50 117 GLY A N 1
ATOM 927 C CA . GLY A 1 117 ? -14.123 7.895 17.288 1.00 90.50 117 GLY A CA 1
ATOM 928 C C . GLY A 1 117 ? -13.563 6.671 18.025 1.00 90.50 117 GLY A C 1
ATOM 929 O O . GLY A 1 117 ? -12.894 5.818 17.455 1.00 90.50 117 GLY A O 1
ATOM 930 N N . LYS A 1 118 ? -13.811 6.565 19.337 1.00 87.81 118 LYS A N 1
ATOM 931 C CA . LYS A 1 118 ? -13.163 5.549 20.201 1.00 87.81 118 LYS A CA 1
ATOM 932 C C . LYS A 1 118 ? -14.074 4.403 20.651 1.00 87.81 118 LYS A C 1
ATOM 934 O O . LYS A 1 118 ? -13.597 3.495 21.338 1.00 87.81 118 LYS A O 1
ATOM 939 N N . ASP A 1 119 ? -15.344 4.431 20.247 1.00 90.19 119 ASP A N 1
ATOM 940 C CA . ASP A 1 119 ? -16.383 3.482 20.678 1.00 90.19 119 ASP A CA 1
ATOM 941 C C . ASP A 1 119 ? -16.178 2.071 20.112 1.00 90.19 119 ASP A C 1
ATOM 943 O O . ASP A 1 119 ? -16.523 1.068 20.743 1.00 90.19 119 ASP A O 1
ATOM 947 N N . ALA A 1 120 ? -15.576 1.991 18.926 1.00 91.56 120 ALA A N 1
ATOM 948 C CA . ALA A 1 120 ? -15.188 0.749 18.281 1.00 91.56 120 ALA A CA 1
ATOM 949 C C . ALA A 1 120 ? -13.670 0.694 18.087 1.00 91.56 120 ALA A C 1
ATOM 951 O O . ALA A 1 120 ? -12.993 1.713 17.975 1.00 91.56 120 ALA A O 1
ATOM 952 N N . GLU A 1 121 ? -13.145 -0.521 18.037 1.00 92.50 121 GLU A N 1
ATOM 953 C CA . GLU A 1 121 ? -11.797 -0.807 17.571 1.00 92.50 121 GLU A CA 1
ATOM 954 C C . GLU A 1 121 ? -11.889 -1.210 16.100 1.00 92.50 121 GLU A C 1
ATOM 956 O O . GLU A 1 121 ? -12.351 -2.310 15.781 1.00 92.50 121 GLU A O 1
ATOM 961 N N . ILE A 1 122 ? -11.502 -0.302 15.207 1.00 94.31 122 ILE A N 1
ATOM 962 C CA . ILE A 1 122 ? -11.471 -0.563 13.770 1.00 94.31 122 ILE A CA 1
ATOM 963 C C . ILE A 1 122 ? -10.046 -0.950 13.387 1.00 94.31 122 ILE A C 1
ATOM 965 O O . ILE A 1 122 ? -9.102 -0.210 13.644 1.00 94.31 122 ILE A O 1
ATOM 969 N N . ILE A 1 123 ? -9.895 -2.126 12.786 1.00 95.56 123 ILE A N 1
ATOM 970 C CA . ILE A 1 123 ? -8.612 -2.627 12.300 1.00 95.56 123 ILE A CA 1
ATOM 971 C C . ILE A 1 123 ? -8.641 -2.568 10.779 1.00 95.56 123 ILE A C 1
ATOM 973 O O . ILE A 1 123 ? -9.466 -3.213 10.128 1.00 95.56 123 ILE A O 1
ATOM 977 N N . ASN A 1 124 ? -7.734 -1.765 10.232 1.00 97.19 124 ASN A N 1
ATOM 978 C CA . ASN A 1 124 ? -7.537 -1.618 8.802 1.00 97.19 124 ASN A CA 1
ATOM 979 C C . ASN A 1 124 ? -6.720 -2.796 8.270 1.00 97.19 124 ASN A C 1
ATOM 981 O O . ASN A 1 124 ? -5.531 -2.910 8.563 1.00 97.19 124 ASN A O 1
ATOM 985 N N . CYS A 1 125 ? -7.368 -3.657 7.495 1.00 96.19 125 CYS A N 1
ATOM 986 C CA . CYS A 1 125 ? -6.757 -4.793 6.815 1.00 96.19 125 CYS A CA 1
ATOM 987 C C . CYS A 1 125 ? -6.698 -4.574 5.298 1.00 96.19 125 CYS A C 1
ATOM 989 O O . CYS A 1 125 ? -6.592 -5.539 4.546 1.00 96.19 125 CYS A O 1
ATOM 991 N N . GLY A 1 126 ? -6.796 -3.321 4.844 1.00 95.94 126 GLY A N 1
ATOM 992 C CA . GLY A 1 126 ? -6.684 -2.994 3.433 1.00 95.94 126 GLY A CA 1
ATOM 993 C C . GLY A 1 126 ? -5.268 -3.227 2.922 1.00 95.94 126 GLY A C 1
ATOM 994 O O . GLY A 1 126 ? -4.298 -2.933 3.623 1.00 95.94 126 GLY A O 1
ATOM 995 N N . VAL A 1 127 ? -5.134 -3.715 1.690 1.00 94.62 127 VAL A N 1
ATOM 996 C CA . VAL A 1 127 ? -3.834 -3.906 1.035 1.00 94.62 127 VAL A CA 1
ATOM 997 C C . VAL A 1 127 ? -3.900 -3.384 -0.397 1.00 94.62 127 VAL A C 1
ATOM 999 O O . VAL A 1 127 ? -4.778 -3.754 -1.174 1.00 94.62 127 VAL A O 1
ATOM 1002 N N . SER A 1 128 ? -2.969 -2.502 -0.777 1.00 89.81 128 SER A N 1
ATOM 1003 C CA . SER A 1 128 ? -3.025 -1.878 -2.105 1.00 89.81 128 SER A CA 1
ATOM 1004 C C . SER A 1 128 ? -2.952 -2.905 -3.241 1.00 89.81 128 SER A C 1
ATOM 1006 O O . SER A 1 128 ? -2.039 -3.734 -3.330 1.00 89.81 128 SER A O 1
ATOM 1008 N N . GLY A 1 129 ? -3.916 -2.790 -4.156 1.00 86.44 129 GLY A N 1
ATOM 1009 C CA . GLY A 1 129 ? -4.025 -3.617 -5.347 1.00 86.44 129 GLY A CA 1
ATOM 1010 C C . GLY A 1 129 ? -4.459 -5.055 -5.081 1.00 86.44 129 GLY A C 1
ATOM 1011 O O . GLY A 1 129 ? -4.167 -5.891 -5.939 1.00 86.44 129 GLY A O 1
ATOM 1012 N N . TYR A 1 130 ? -5.083 -5.331 -3.929 1.00 92.50 130 TYR A N 1
ATOM 1013 C CA . TYR A 1 130 ? -5.930 -6.511 -3.752 1.00 92.50 130 TYR A CA 1
ATOM 1014 C C . TYR A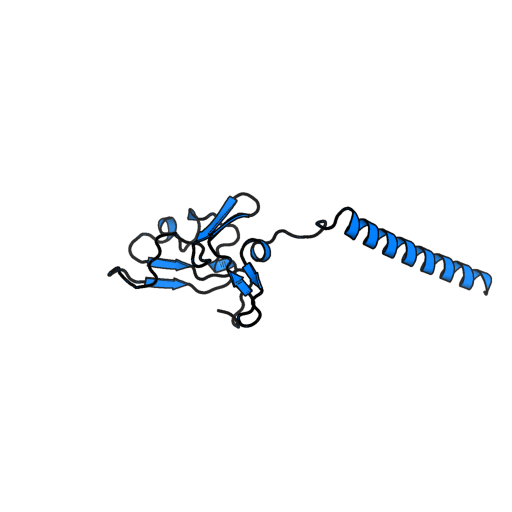 1 130 ? -7.175 -6.400 -4.632 1.00 92.50 130 TYR A C 1
ATOM 1016 O O . TYR A 1 130 ? -7.663 -5.305 -4.908 1.00 92.50 130 TYR A O 1
ATOM 1024 N N . GLY A 1 131 ? -7.651 -7.550 -5.096 1.00 88.44 131 GLY A N 1
ATOM 1025 C CA . GLY A 1 131 ? -8.980 -7.719 -5.662 1.00 88.44 131 GLY A CA 1
ATOM 1026 C C . GLY A 1 131 ? -9.786 -8.700 -4.816 1.00 88.44 131 GLY A C 1
ATOM 1027 O O . GLY A 1 131 ? -9.305 -9.220 -3.810 1.00 88.44 131 GLY A O 1
ATOM 1028 N N . THR A 1 132 ? -11.001 -9.016 -5.263 1.00 89.06 132 THR A N 1
ATOM 1029 C CA . THR A 1 132 ? -11.912 -9.946 -4.567 1.00 89.06 132 THR A CA 1
ATOM 1030 C C . THR A 1 132 ? -11.372 -11.374 -4.430 1.00 89.06 132 THR A C 1
ATOM 1032 O O . THR A 1 132 ? -11.977 -12.198 -3.758 1.00 89.06 132 THR A O 1
ATOM 1035 N N . ASP A 1 133 ? -10.295 -11.706 -5.136 1.00 88.56 133 ASP A N 1
ATOM 1036 C CA . ASP A 1 133 ? -9.579 -12.975 -5.043 1.00 88.56 133 ASP A CA 1
ATOM 1037 C C . ASP A 1 133 ? -8.595 -13.037 -3.861 1.00 88.56 133 ASP A C 1
ATOM 1039 O O . ASP A 1 133 ? -8.187 -14.135 -3.485 1.00 88.56 133 ASP A O 1
ATOM 1043 N N . GLN A 1 134 ? -8.222 -11.888 -3.283 1.00 87.06 134 GLN A N 1
ATOM 1044 C CA . GLN A 1 134 ? -7.249 -11.778 -2.188 1.00 87.06 134 GLN A CA 1
ATOM 1045 C C . GLN A 1 134 ? -7.799 -11.138 -0.896 1.00 87.06 134 GLN A C 1
ATOM 1047 O O . GLN A 1 134 ? -7.113 -11.201 0.126 1.00 87.06 134 GLN A O 1
ATOM 1052 N N . GLU A 1 135 ? -8.979 -10.508 -0.934 1.00 79.44 135 GLU A N 1
ATOM 1053 C CA . GLU A 1 135 ? -9.701 -10.005 0.255 1.00 79.44 135 GLU A CA 1
ATOM 1054 C C . GLU A 1 135 ? -10.309 -11.137 1.097 1.00 79.44 135 GLU A C 1
ATOM 1056 O O . GLU A 1 135 ? -10.135 -11.087 2.338 1.00 79.44 135 GLU A O 1
#

Radius of gyration: 23.91 Å; Cα contacts (8 Å, |Δi|>4): 184; chains: 1; bounding box: 39×33×83 Å

Nearest PDB structures (foldseek):
  8a2n-assembly1_A  TM=6.077E-01  e=1.570E-03  Chondromyces crocatus